Protein AF-A0A3D2SN99-F1 (afdb_monomer)

Radius of gyration: 16.61 Å; Cα contacts (8 Å, |Δi|>4): 149; chains: 1; bounding box: 40×40×45 Å

Foldseek 3Di:
DLQDPVPQAQQDLLSLLCVVQEFEDEDPDPPPDPVVVVVVCVRNDPHQKYRYRPPGIAGHDPDPLRRVVNRVSVVVSVVVVVVVVVVVDDGDHDDPVVSVVSNVVCVDPVVVVVSVVVSVVVCVVCVVCCVVVVD

Sequence (135 aa):
VSAQKQGLLPISQHALKFYNKISYHDYEGVALLTEERERLVQDFGQNRVMILRNHGLLAAGDSVQRAFHEIYFLERACQAQIKALAGGCELNIPSQQVREHTSAQFESKGIERIIANAWHAALSLIEQQKEEYCS

Organism: NCBI:txid108980

pLDDT: mean 95.28, std 5.94, range [66.31, 98.81]

Secondary structure (DSSP, 8-state):
-TTSTT-S-S-SHHHHTTTT-EEEE---SSS--TTHHHHHHHHHTT-SEEEETTTEEEE--SSHHHHHHHHHHHHHHHHHHHHHHHT-SPP-PPPHHHHHHHHHHTTSTHHHHHHHHHHHHHHHHTGGGHHHH--

Structure (mmCIF, N/CA/C/O backbone):
data_AF-A0A3D2SN99-F1
#
_entry.id   AF-A0A3D2SN99-F1
#
loop_
_atom_site.group_PDB
_atom_site.id
_atom_site.type_symbol
_atom_site.label_atom_id
_atom_site.label_alt_id
_atom_site.label_comp_id
_atom_site.label_asym_id
_atom_site.label_entity_id
_atom_site.label_seq_id
_atom_site.pdbx_PDB_ins_code
_atom_site.Cartn_x
_atom_site.Cartn_y
_atom_site.Cartn_z
_atom_site.occupancy
_atom_site.B_iso_or_equiv
_atom_site.auth_seq_id
_atom_site.auth_comp_id
_atom_site.auth_asym_id
_atom_site.auth_atom_id
_atom_site.pdbx_PDB_model_num
ATOM 1 N N . VAL A 1 1 ? 3.924 -5.411 8.785 1.00 97.81 1 VAL A N 1
ATOM 2 C CA . VAL A 1 1 ? 2.474 -5.233 8.520 1.00 97.81 1 VAL A CA 1
ATOM 3 C C . VAL A 1 1 ? 1.826 -6.510 8.000 1.00 97.81 1 VAL A C 1
ATOM 5 O O . VAL A 1 1 ? 0.870 -6.950 8.617 1.00 97.81 1 VAL A O 1
ATOM 8 N N . SER A 1 2 ? 2.354 -7.166 6.958 1.00 98.44 2 SER A N 1
ATOM 9 C CA . SER A 1 2 ? 1.824 -8.452 6.450 1.00 98.44 2 SER A CA 1
ATOM 10 C C . SER A 1 2 ? 1.682 -9.554 7.511 1.00 98.44 2 SER A C 1
ATOM 12 O O . SER A 1 2 ? 0.738 -10.334 7.464 1.00 98.44 2 SER A O 1
ATOM 14 N N . ALA A 1 3 ? 2.580 -9.589 8.499 1.00 98.44 3 ALA A N 1
ATOM 15 C CA . ALA A 1 3 ? 2.538 -10.521 9.630 1.00 98.44 3 ALA A CA 1
ATOM 16 C C . ALA A 1 3 ? 1.679 -10.049 10.830 1.00 98.44 3 ALA A C 1
ATOM 18 O O . ALA A 1 3 ? 1.632 -10.718 11.858 1.00 98.44 3 ALA A O 1
ATOM 19 N N . GLN A 1 4 ? 1.021 -8.885 10.756 1.00 98.31 4 GLN A N 1
ATOM 20 C CA . GLN A 1 4 ? 0.156 -8.373 11.828 1.00 98.31 4 GLN A CA 1
ATOM 21 C C . GLN A 1 4 ? -1.299 -8.738 11.530 1.00 98.31 4 GLN A C 1
ATOM 23 O O . GLN A 1 4 ? -1.782 -8.453 10.438 1.00 98.31 4 GLN A O 1
ATOM 28 N N . LYS A 1 5 ? -2.031 -9.303 12.503 1.00 97.56 5 LYS A N 1
ATOM 29 C CA . LYS A 1 5 ? -3.437 -9.737 12.324 1.00 97.56 5 LYS A CA 1
ATOM 30 C C . LYS A 1 5 ? -4.325 -8.645 11.712 1.00 97.56 5 LYS A C 1
ATOM 32 O O . LYS A 1 5 ? -5.032 -8.892 10.742 1.00 97.56 5 LYS A O 1
ATOM 37 N N . GLN A 1 6 ? -4.194 -7.421 12.218 1.00 97.12 6 GLN A N 1
ATOM 38 C CA . GLN A 1 6 ? -4.967 -6.247 11.793 1.00 97.12 6 GLN A CA 1
ATOM 39 C C . GLN A 1 6 ? -4.653 -5.778 10.356 1.00 97.12 6 GLN A C 1
ATOM 41 O O . GLN A 1 6 ? -5.387 -4.962 9.811 1.00 97.12 6 GLN A O 1
ATOM 46 N N . GLY A 1 7 ? -3.568 -6.260 9.734 1.00 98.31 7 GLY A N 1
ATOM 47 C CA . GLY A 1 7 ? -3.126 -5.765 8.431 1.00 98.31 7 GLY A CA 1
ATOM 48 C C . GLY A 1 7 ? -2.703 -4.294 8.494 1.00 98.31 7 GLY A C 1
ATOM 49 O O . GLY A 1 7 ? -2.078 -3.869 9.471 1.00 98.31 7 GLY A O 1
ATOM 50 N N . LEU A 1 8 ? -3.013 -3.524 7.447 1.00 98.75 8 LEU A N 1
ATOM 51 C CA . LEU A 1 8 ? -2.754 -2.084 7.402 1.00 98.75 8 LEU A CA 1
ATOM 52 C C . LEU A 1 8 ? -3.873 -1.296 8.105 1.00 98.75 8 LEU A C 1
ATOM 54 O O . LEU A 1 8 ? -5.041 -1.364 7.728 1.00 98.75 8 LEU A O 1
ATOM 58 N N . LEU A 1 9 ? -3.491 -0.503 9.100 1.00 98.56 9 LEU A N 1
ATOM 59 C CA . LEU A 1 9 ? -4.345 0.379 9.880 1.00 98.56 9 LEU A CA 1
ATOM 60 C C . LEU A 1 9 ? -4.513 1.741 9.182 1.00 98.56 9 LEU A C 1
ATOM 62 O O . LEU A 1 9 ? -3.549 2.287 8.637 1.00 98.56 9 LEU A O 1
ATOM 66 N N . PRO A 1 10 ? -5.702 2.364 9.254 1.00 98.38 10 PRO A N 1
ATOM 67 C CA . PRO A 1 10 ? -5.984 3.648 8.613 1.00 98.38 10 PRO A CA 1
ATOM 68 C C . PRO A 1 10 ? -5.486 4.842 9.452 1.00 98.38 10 PRO A C 1
ATOM 70 O O . PRO A 1 10 ? -6.275 5.673 9.889 1.00 98.38 10 PRO A O 1
ATOM 73 N N . ILE A 1 11 ? -4.174 4.916 9.700 1.00 98.06 11 ILE A N 1
ATOM 74 C CA . ILE A 1 11 ? -3.552 5.856 10.664 1.00 98.06 11 ILE A CA 1
ATOM 75 C C . ILE A 1 11 ? -2.687 6.951 10.039 1.00 98.06 11 ILE A C 1
ATOM 77 O O . ILE A 1 11 ? -2.092 7.764 10.738 1.00 98.06 11 ILE A O 1
ATOM 81 N N . SER A 1 12 ? -2.582 6.982 8.715 1.00 98.44 12 SER A N 1
ATOM 82 C CA . SER A 1 12 ? -1.836 8.012 7.992 1.00 98.44 12 SER A CA 1
ATOM 83 C C . SER A 1 12 ? -2.487 8.272 6.643 1.00 98.44 12 SER A C 1
ATOM 85 O O . SER A 1 12 ? -3.142 7.385 6.105 1.00 98.44 12 SER A O 1
ATOM 87 N N . GLN A 1 13 ? -2.262 9.445 6.049 1.00 98.06 13 GLN A N 1
ATOM 88 C CA . GLN A 1 13 ? -2.754 9.745 4.698 1.00 98.06 13 GLN A CA 1
ATOM 89 C C . GLN A 1 13 ? -2.330 8.677 3.672 1.00 98.06 13 GLN A C 1
ATOM 91 O O . GLN A 1 13 ? -3.138 8.272 2.839 1.00 98.06 13 GLN A O 1
ATOM 96 N N . HIS A 1 14 ? -1.097 8.164 3.785 1.00 98.25 14 HIS A N 1
ATOM 97 C CA . HIS A 1 14 ? -0.591 7.075 2.945 1.00 98.25 14 HIS A CA 1
ATOM 98 C C . HIS A 1 14 ? -1.429 5.798 3.087 1.00 98.25 14 HIS A C 1
ATOM 100 O O . HIS A 1 14 ? -1.741 5.169 2.084 1.00 98.25 14 HIS A O 1
ATOM 106 N N . ALA A 1 15 ? -1.828 5.429 4.309 1.00 98.56 15 ALA A N 1
ATOM 107 C CA . ALA A 1 15 ? -2.701 4.278 4.539 1.00 98.56 15 ALA A CA 1
ATOM 108 C C . ALA A 1 15 ? -4.144 4.544 4.084 1.00 98.56 15 ALA A C 1
ATOM 110 O O . ALA A 1 15 ? -4.789 3.670 3.510 1.00 98.56 15 ALA A O 1
ATOM 111 N N . 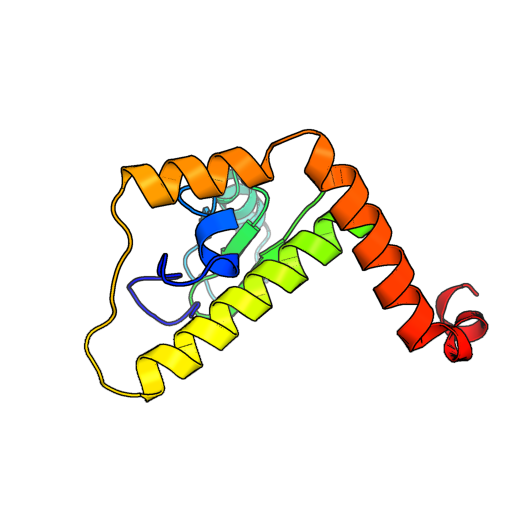LEU A 1 16 ? -4.643 5.763 4.306 1.00 98.50 16 LEU A N 1
ATOM 112 C CA . LEU A 1 16 ? -6.011 6.167 3.973 1.00 98.50 16 LEU A CA 1
ATOM 113 C C . LEU A 1 16 ? -6.290 6.169 2.471 1.00 98.50 16 LEU A C 1
ATOM 115 O O . LEU A 1 16 ? -7.423 5.901 2.075 1.00 98.50 16 LEU A O 1
ATOM 119 N N . LYS A 1 17 ? -5.265 6.380 1.638 1.00 97.94 17 LYS A N 1
ATOM 120 C CA . LYS A 1 17 ? -5.339 6.145 0.189 1.00 97.94 17 LYS A CA 1
ATOM 121 C C . LYS A 1 17 ? -5.963 4.784 -0.139 1.00 97.94 17 LYS A C 1
ATOM 123 O O . LYS A 1 17 ? -6.802 4.685 -1.029 1.00 97.94 17 LYS A O 1
ATOM 128 N N . PHE A 1 18 ? -5.604 3.759 0.627 1.00 98.19 18 PHE A N 1
ATOM 129 C CA . PHE A 1 18 ? -6.010 2.376 0.399 1.00 98.19 18 PHE A CA 1
ATOM 130 C C . PHE A 1 18 ? -7.165 1.913 1.298 1.00 98.19 18 PHE A C 1
ATOM 132 O O . PHE A 1 18 ? -7.435 0.716 1.390 1.00 98.19 18 PHE A O 1
ATOM 139 N N . TYR A 1 19 ? -7.848 2.827 1.992 1.00 98.31 19 TYR A N 1
ATOM 140 C CA . TYR A 1 19 ? -8.963 2.456 2.860 1.00 98.31 19 TYR A CA 1
ATOM 141 C C . TYR A 1 19 ? -10.050 1.714 2.063 1.00 98.31 19 TYR A C 1
ATOM 143 O O . TYR A 1 19 ? -10.539 2.229 1.061 1.00 98.31 19 TYR A O 1
ATOM 151 N N . ASN A 1 20 ? -10.386 0.491 2.495 1.00 96.81 20 ASN A N 1
ATOM 152 C CA . ASN A 1 20 ? -11.273 -0.463 1.806 1.00 96.81 20 ASN A CA 1
ATOM 153 C C . ASN A 1 20 ? -10.844 -0.852 0.373 1.00 96.81 20 ASN A C 1
ATOM 155 O O . ASN A 1 20 ? -11.677 -1.294 -0.412 1.00 96.81 20 ASN A O 1
ATOM 159 N N . LYS A 1 21 ? -9.557 -0.699 0.029 1.00 97.50 21 LYS A N 1
ATOM 160 C CA . LYS A 1 21 ? -9.001 -0.964 -1.313 1.00 97.50 21 LYS A CA 1
ATOM 161 C C . LYS A 1 21 ? -7.721 -1.813 -1.281 1.00 97.50 21 LYS A C 1
ATOM 163 O O . LYS A 1 21 ? -6.840 -1.657 -2.126 1.00 97.50 21 LYS A O 1
ATOM 168 N N . ILE A 1 22 ? -7.594 -2.673 -0.269 1.00 98.25 22 ILE A N 1
ATOM 169 C CA . ILE A 1 22 ? -6.482 -3.621 -0.115 1.00 98.25 22 ILE A CA 1
ATOM 170 C C . ILE A 1 22 ? -7.049 -5.028 -0.091 1.00 98.25 22 ILE A C 1
ATOM 172 O O . ILE A 1 22 ? -7.891 -5.340 0.752 1.00 98.25 22 ILE A O 1
ATOM 176 N N . SER A 1 23 ? -6.531 -5.877 -0.967 1.00 98.50 23 SER A N 1
ATOM 177 C CA . SER A 1 23 ? -6.752 -7.316 -0.888 1.00 98.50 23 SER A CA 1
ATOM 178 C C . SER A 1 23 ? -5.777 -7.975 0.082 1.00 98.50 23 SER A C 1
ATOM 180 O O . SER A 1 23 ? -4.660 -7.500 0.288 1.00 98.50 23 SER A O 1
ATOM 182 N N . TYR A 1 24 ? -6.175 -9.099 0.662 1.00 98.38 24 TYR A N 1
ATOM 183 C CA . TYR A 1 24 ? -5.300 -9.931 1.480 1.00 98.38 24 TYR A CA 1
ATOM 184 C C . TYR A 1 24 ? -5.330 -11.349 0.933 1.00 98.38 24 TYR A C 1
ATOM 186 O O . TYR A 1 24 ? -6.405 -1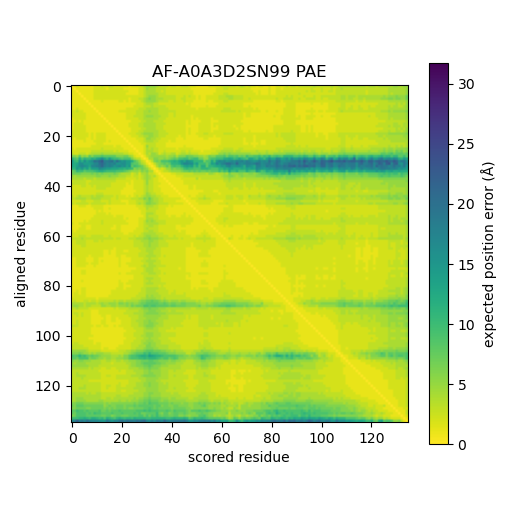1.838 0.608 1.00 98.38 24 TYR A O 1
ATOM 194 N N . HIS A 1 25 ? -4.163 -11.976 0.859 1.00 97.25 25 HIS A N 1
ATOM 195 C CA . HIS A 1 25 ? -4.017 -13.383 0.499 1.00 97.25 25 HIS A CA 1
ATOM 196 C C . HIS A 1 25 ? -3.232 -14.077 1.609 1.00 97.25 25 HIS A C 1
ATOM 198 O O . HIS A 1 25 ? -2.214 -13.542 2.070 1.00 97.25 25 HIS A O 1
ATOM 204 N N . ASP A 1 26 ? -3.744 -15.209 2.085 1.00 95.88 26 ASP A N 1
ATOM 205 C CA . ASP A 1 26 ? -3.120 -15.975 3.159 1.00 95.88 26 ASP A CA 1
ATOM 206 C C . ASP A 1 26 ? -1.883 -16.727 2.655 1.00 95.88 26 ASP A C 1
ATOM 208 O O . ASP A 1 26 ? -1.732 -17.008 1.473 1.00 95.88 26 ASP A O 1
ATOM 212 N N . TYR A 1 27 ? -0.943 -17.005 3.555 1.00 93.06 27 TYR A N 1
ATOM 213 C CA . TYR A 1 27 ? 0.314 -17.642 3.178 1.00 93.06 27 TYR A CA 1
ATOM 214 C C . TYR A 1 27 ? 0.131 -19.144 2.932 1.00 93.06 27 TYR A C 1
ATOM 216 O O . TYR A 1 27 ? -0.261 -19.866 3.848 1.00 93.06 27 TYR A O 1
ATOM 224 N N . GLU A 1 28 ? 0.496 -19.620 1.740 1.00 88.75 28 GLU A N 1
ATOM 225 C CA . GLU A 1 28 ? 0.383 -21.037 1.355 1.00 88.75 28 GLU A CA 1
ATOM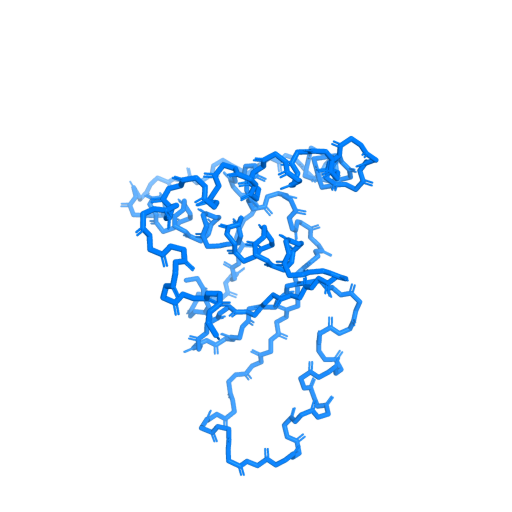 226 C C . GLU A 1 28 ? 1.740 -21.775 1.279 1.00 88.75 28 GLU A C 1
ATOM 228 O O . GLU A 1 28 ? 1.787 -22.973 1.003 1.00 88.75 28 GLU A O 1
ATOM 233 N N . GLY A 1 29 ? 2.856 -21.094 1.574 1.00 85.25 29 GLY A N 1
ATOM 234 C CA . GLY A 1 29 ? 4.211 -21.653 1.491 1.00 85.25 29 GLY A CA 1
ATOM 235 C C . GLY A 1 29 ? 5.047 -21.029 0.370 1.00 85.25 29 GLY A C 1
ATOM 236 O O . GLY A 1 29 ? 4.847 -19.877 -0.007 1.00 85.25 29 GLY A O 1
ATOM 237 N N . VAL A 1 30 ? 6.047 -21.758 -0.132 1.00 78.94 30 VAL A N 1
ATOM 238 C CA . VAL A 1 30 ? 6.832 -21.315 -1.298 1.00 78.94 30 VAL A CA 1
ATOM 239 C C . VAL A 1 30 ? 6.006 -21.587 -2.555 1.00 78.94 30 VAL A C 1
ATOM 241 O O . VAL A 1 30 ? 5.597 -22.728 -2.764 1.00 78.94 30 VAL A O 1
ATOM 244 N N . ALA A 1 31 ? 5.796 -20.560 -3.382 1.00 66.31 31 ALA A N 1
ATOM 245 C CA . ALA A 1 31 ? 4.983 -20.595 -4.601 1.00 66.31 31 ALA A CA 1
ATOM 246 C C . ALA A 1 31 ? 5.579 -21.513 -5.692 1.00 66.31 31 ALA A C 1
ATOM 248 O O . ALA A 1 31 ? 6.173 -21.061 -6.670 1.00 66.31 31 ALA A O 1
ATOM 249 N N . LEU A 1 32 ? 5.473 -22.827 -5.492 1.00 66.81 32 LEU A N 1
ATOM 250 C CA . LEU A 1 32 ? 5.927 -23.875 -6.416 1.00 66.81 32 LEU A CA 1
ATOM 251 C C . LEU A 1 32 ? 4.772 -24.469 -7.233 1.00 66.81 32 LEU A C 1
ATOM 253 O O . LEU A 1 32 ? 5.008 -25.170 -8.215 1.00 66.81 32 LEU A O 1
ATOM 257 N N . LEU A 1 33 ? 3.536 -24.199 -6.814 1.00 70.62 33 LEU A N 1
ATOM 258 C CA . LEU A 1 33 ? 2.314 -24.763 -7.367 1.00 70.62 33 LEU A CA 1
ATOM 259 C C . LEU A 1 33 ? 1.579 -23.724 -8.216 1.00 70.62 33 LEU A C 1
ATOM 261 O O . LEU A 1 33 ? 1.545 -22.533 -7.912 1.00 70.62 33 LEU A O 1
ATOM 265 N N . THR A 1 34 ? 1.001 -24.175 -9.322 1.00 77.31 34 THR A N 1
ATOM 266 C CA . THR A 1 34 ? 0.357 -23.292 -10.309 1.00 77.31 34 THR A CA 1
ATOM 267 C C . THR A 1 34 ? -1.055 -22.910 -9.872 1.00 77.31 34 THR A C 1
ATOM 269 O O . THR A 1 34 ? -1.575 -21.871 -10.271 1.00 77.31 34 THR A O 1
ATOM 272 N N . GLU A 1 35 ? -1.644 -23.740 -9.017 1.00 81.06 35 GLU A N 1
ATOM 273 C CA . GLU A 1 35 ? -2.985 -23.647 -8.455 1.00 81.06 35 GLU A CA 1
ATOM 274 C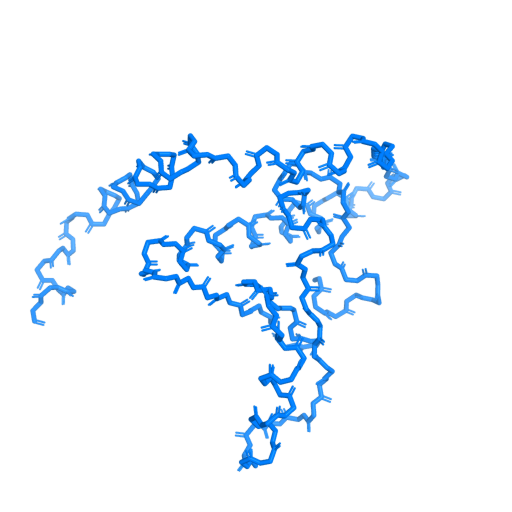 C . GLU A 1 35 ? -3.165 -22.407 -7.567 1.00 81.06 35 GLU A C 1
ATOM 276 O O . GLU A 1 35 ? -4.280 -21.913 -7.424 1.00 81.06 35 GLU A O 1
ATOM 281 N N . GLU A 1 36 ? -2.083 -21.881 -6.981 1.00 84.06 36 GLU A N 1
ATOM 282 C CA . GLU A 1 36 ? -2.103 -20.642 -6.184 1.00 84.06 36 GLU A CA 1
ATOM 283 C C . GLU A 1 36 ? -2.472 -19.423 -7.046 1.00 84.06 36 GLU A C 1
ATOM 285 O O . GLU A 1 36 ? -3.115 -18.490 -6.571 1.00 84.06 36 GLU A O 1
ATOM 290 N N . ARG A 1 37 ? -2.141 -19.437 -8.346 1.00 87.62 37 ARG A N 1
ATOM 291 C CA . ARG A 1 37 ? -2.360 -18.289 -9.245 1.00 87.62 37 ARG A CA 1
ATOM 292 C C . ARG A 1 37 ? -3.831 -17.909 -9.363 1.00 87.62 37 ARG A C 1
ATOM 294 O O . ARG A 1 37 ? -4.151 -16.724 -9.380 1.00 87.62 37 ARG A O 1
ATOM 301 N N . GLU A 1 38 ? -4.716 -18.898 -9.448 1.00 91.06 38 GLU A N 1
ATOM 302 C CA . GLU A 1 38 ? -6.158 -18.661 -9.568 1.00 91.06 38 GLU A CA 1
ATOM 303 C C . GLU A 1 38 ? -6.715 -18.011 -8.297 1.00 91.06 38 GLU A C 1
ATOM 305 O O . GLU A 1 38 ? -7.460 -17.034 -8.387 1.00 91.06 38 GLU A O 1
ATOM 310 N N . ARG A 1 39 ? -6.279 -18.480 -7.117 1.00 92.69 39 ARG A N 1
ATOM 311 C CA . ARG A 1 39 ? -6.645 -17.882 -5.823 1.00 92.69 39 ARG A CA 1
ATOM 312 C C . ARG A 1 39 ? -6.073 -16.480 -5.660 1.00 92.69 39 ARG A C 1
ATOM 314 O O . ARG A 1 39 ? -6.803 -15.584 -5.262 1.00 92.69 39 ARG A O 1
ATOM 321 N N . LEU A 1 40 ? -4.818 -16.255 -6.050 1.00 92.94 40 LEU A N 1
ATOM 322 C CA . LEU A 1 40 ? -4.204 -14.925 -6.041 1.00 92.94 40 LEU A CA 1
ATOM 323 C C . LEU A 1 40 ? -4.999 -13.927 -6.886 1.00 92.94 40 LEU A C 1
ATOM 325 O O . LEU A 1 40 ? -5.282 -12.825 -6.425 1.00 92.94 40 LEU A O 1
ATOM 329 N N . VAL A 1 41 ? -5.387 -14.301 -8.109 1.00 94.06 41 VAL A N 1
ATOM 330 C CA . VAL A 1 41 ? -6.212 -13.441 -8.973 1.00 94.06 41 VAL A CA 1
ATOM 331 C C . VAL A 1 41 ? -7.586 -13.195 -8.345 1.00 94.06 41 VAL A C 1
ATOM 333 O O . VAL A 1 41 ? -8.052 -12.054 -8.331 1.00 94.06 41 VAL A O 1
ATOM 336 N N . GLN A 1 42 ? -8.215 -14.238 -7.796 1.00 95.94 42 GLN A N 1
ATOM 337 C CA . GLN A 1 42 ? -9.507 -14.128 -7.121 1.00 95.94 42 GLN A CA 1
ATOM 338 C C . GLN A 1 42 ? -9.445 -13.177 -5.918 1.00 95.94 42 GLN A C 1
ATOM 340 O O . GLN A 1 42 ? -10.278 -12.275 -5.812 1.00 95.94 42 GLN A O 1
ATOM 345 N N . ASP A 1 43 ? -8.446 -13.334 -5.053 1.00 97.19 43 ASP A N 1
ATOM 346 C CA . ASP A 1 43 ? -8.258 -12.503 -3.866 1.00 97.19 43 ASP A CA 1
ATOM 347 C C . ASP A 1 43 ? -7.886 -11.065 -4.243 1.00 97.19 43 ASP A C 1
ATOM 349 O O . ASP A 1 43 ? -8.302 -10.114 -3.577 1.00 97.19 43 ASP A O 1
ATOM 353 N N . PHE A 1 44 ? -7.130 -10.865 -5.330 1.00 97.12 44 PHE A N 1
ATOM 354 C CA . PHE A 1 44 ? -6.762 -9.532 -5.818 1.00 97.12 44 PHE A CA 1
ATOM 355 C C . PHE A 1 44 ? -7.984 -8.750 -6.297 1.00 97.12 44 PHE A C 1
ATOM 357 O O . PHE A 1 44 ? -8.125 -7.560 -5.997 1.00 97.12 44 PHE A O 1
ATOM 364 N N . GLY A 1 45 ? -8.911 -9.432 -6.971 1.00 96.31 45 GLY A N 1
ATOM 365 C CA . GLY A 1 45 ? -10.190 -8.865 -7.371 1.00 96.31 45 GLY A CA 1
ATOM 366 C C . GLY A 1 45 ? -10.022 -7.589 -8.200 1.00 96.31 45 GLY A C 1
ATOM 367 O O . GLY A 1 45 ? -9.403 -7.603 -9.259 1.00 96.31 45 GLY A O 1
ATOM 368 N N . GLN A 1 46 ? -10.611 -6.486 -7.729 1.00 95.19 46 GLN A N 1
ATOM 369 C CA . GLN A 1 46 ? -10.589 -5.176 -8.405 1.00 95.19 46 GLN A CA 1
ATOM 370 C C . GLN A 1 46 ? -9.657 -4.157 -7.733 1.00 95.19 46 GLN A C 1
ATOM 372 O O . GLN A 1 46 ? -9.618 -2.988 -8.125 1.00 95.19 46 GLN A O 1
ATOM 377 N N . ASN A 1 47 ? -8.931 -4.573 -6.694 1.00 97.00 47 ASN A N 1
ATOM 378 C CA . ASN A 1 47 ? -7.995 -3.694 -6.011 1.00 97.00 47 ASN A CA 1
ATOM 379 C C . ASN A 1 47 ? -6.721 -3.522 -6.840 1.00 97.00 47 ASN A C 1
ATOM 381 O O . ASN A 1 47 ? -6.479 -4.217 -7.821 1.00 97.00 47 ASN A O 1
ATOM 385 N N . ARG A 1 48 ? -5.893 -2.556 -6.445 1.00 96.38 48 ARG A N 1
ATOM 386 C CA . ARG A 1 48 ? -4.582 -2.316 -7.073 1.00 96.38 48 ARG A CA 1
ATOM 387 C C . ARG A 1 48 ? -3.421 -2.720 -6.184 1.00 96.38 48 ARG A C 1
ATOM 389 O O . ARG A 1 48 ? -2.276 -2.680 -6.619 1.00 96.38 48 ARG A O 1
ATOM 396 N N . VAL A 1 49 ? -3.711 -3.098 -4.945 1.00 98.56 49 VAL A N 1
ATOM 397 C CA . VAL A 1 49 ? -2.716 -3.539 -3.980 1.00 98.56 49 VAL A CA 1
ATOM 398 C C . VAL A 1 49 ? -3.226 -4.726 -3.184 1.00 98.56 49 VAL A C 1
ATOM 400 O O . VAL A 1 49 ? -4.414 -4.832 -2.870 1.00 98.56 49 VAL A O 1
ATOM 403 N N . MET A 1 50 ? -2.293 -5.591 -2.818 1.00 98.69 50 MET A N 1
ATOM 404 C CA . MET A 1 50 ? -2.535 -6.741 -1.971 1.00 98.69 50 MET A CA 1
ATOM 405 C C . MET A 1 50 ? -1.426 -6.870 -0.933 1.00 98.69 50 MET A C 1
ATOM 407 O O . MET A 1 50 ? -0.244 -6.677 -1.222 1.00 98.69 50 MET A O 1
ATOM 411 N N . ILE A 1 51 ? -1.818 -7.218 0.287 1.00 98.69 51 ILE A N 1
ATOM 412 C CA . ILE A 1 51 ? -0.897 -7.658 1.327 1.00 98.69 51 ILE A CA 1
ATOM 413 C C . ILE A 1 51 ? -0.909 -9.184 1.330 1.00 98.69 51 ILE A C 1
ATOM 415 O O . ILE A 1 51 ? -1.894 -9.810 1.724 1.00 98.69 51 ILE A O 1
ATOM 419 N N . LEU A 1 52 ? 0.212 -9.768 0.917 1.00 97.88 52 LEU A N 1
ATOM 420 C CA . LEU A 1 52 ? 0.463 -11.200 1.019 1.00 97.88 52 LEU A CA 1
ATOM 421 C C . LEU A 1 52 ? 0.844 -11.483 2.473 1.00 97.88 52 LEU A C 1
ATOM 423 O O . LEU A 1 52 ? 1.918 -11.062 2.929 1.00 97.88 52 LEU A O 1
ATOM 427 N N . ARG A 1 53 ? -0.052 -12.118 3.234 1.00 98.12 53 ARG A N 1
ATOM 428 C CA . ARG A 1 53 ? 0.157 -12.394 4.661 1.00 98.12 53 ARG A CA 1
ATOM 429 C C . ARG A 1 53 ? 1.476 -13.130 4.847 1.00 98.12 53 ARG A C 1
ATOM 431 O O . ARG A 1 53 ? 1.841 -13.982 4.049 1.00 98.12 53 ARG A O 1
ATOM 438 N N . ASN A 1 54 ? 2.234 -12.721 5.863 1.00 97.56 54 ASN A N 1
ATOM 439 C CA . ASN A 1 54 ? 3.553 -13.280 6.191 1.00 97.56 54 ASN A CA 1
ATOM 440 C C . ASN A 1 54 ? 4.627 -13.215 5.082 1.00 97.56 54 ASN A C 1
ATOM 442 O O . ASN A 1 54 ? 5.744 -13.655 5.331 1.00 97.56 54 ASN A O 1
ATOM 446 N N . HIS A 1 55 ? 4.342 -12.620 3.921 1.00 96.19 55 HIS A N 1
ATOM 447 C CA . HIS A 1 55 ? 5.249 -12.600 2.776 1.00 96.19 55 HIS A CA 1
ATOM 448 C C . HIS A 1 55 ? 5.655 -11.172 2.401 1.00 96.19 55 HIS A C 1
ATOM 450 O O . HIS A 1 55 ? 6.820 -10.808 2.535 1.00 96.19 55 HIS A O 1
ATOM 456 N N . GLY A 1 56 ? 4.711 -10.319 2.002 1.00 96.44 56 GLY A N 1
ATOM 457 C CA . GLY A 1 56 ? 5.076 -9.007 1.479 1.00 96.44 56 GLY A CA 1
ATOM 458 C C . GLY A 1 56 ? 3.919 -8.206 0.903 1.00 96.44 56 GLY A C 1
ATOM 459 O O . GLY A 1 56 ? 2.768 -8.343 1.321 1.00 96.44 56 GLY A O 1
ATOM 460 N N . LEU A 1 57 ? 4.264 -7.327 -0.032 1.00 98.38 57 LEU A N 1
ATOM 461 C CA . LEU A 1 57 ? 3.360 -6.392 -0.687 1.00 98.38 57 LEU A CA 1
ATOM 462 C C . LEU A 1 57 ? 3.349 -6.670 -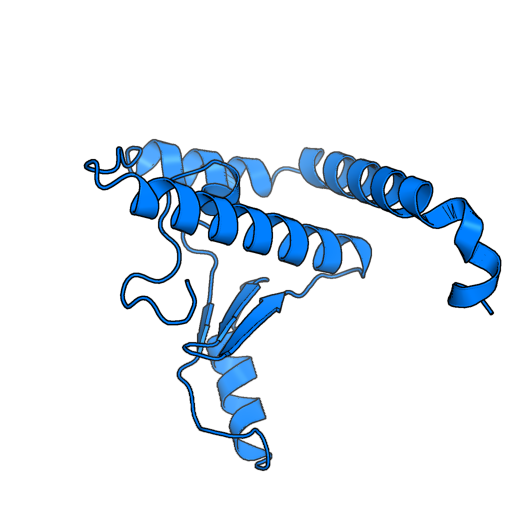2.190 1.00 98.38 57 LEU A C 1
ATOM 464 O O . LEU A 1 57 ? 4.400 -6.897 -2.784 1.00 98.38 57 LEU A O 1
ATOM 468 N N . LEU A 1 58 ? 2.171 -6.599 -2.797 1.00 98.19 58 LEU A N 1
ATOM 469 C CA . LEU A 1 58 ? 1.983 -6.659 -4.241 1.00 98.19 58 LEU A CA 1
ATOM 470 C C . LEU A 1 58 ? 1.199 -5.423 -4.675 1.00 98.19 58 LEU A C 1
ATOM 472 O O . LEU A 1 58 ? 0.223 -5.043 -4.027 1.00 98.19 58 LEU A O 1
ATOM 476 N N . ALA A 1 59 ? 1.623 -4.792 -5.766 1.00 98.31 59 ALA A N 1
ATOM 477 C CA . ALA A 1 59 ? 0.922 -3.663 -6.359 1.00 98.31 59 ALA A CA 1
ATOM 478 C C . ALA A 1 59 ? 0.863 -3.798 -7.880 1.00 98.31 59 ALA A C 1
ATOM 480 O O . ALA A 1 59 ? 1.785 -4.320 -8.504 1.00 98.31 59 ALA A O 1
ATOM 481 N N . ALA A 1 60 ? -0.212 -3.281 -8.459 1.00 97.81 60 ALA A N 1
ATOM 482 C CA . ALA A 1 60 ? -0.448 -3.239 -9.889 1.00 97.81 60 ALA A CA 1
ATOM 483 C C . ALA A 1 60 ? -0.877 -1.831 -10.322 1.00 97.81 60 ALA A C 1
ATOM 485 O O . ALA A 1 60 ? -1.268 -0.983 -9.517 1.00 97.81 60 ALA A O 1
ATOM 486 N N . GLY A 1 61 ? -0.812 -1.590 -11.624 1.00 95.50 61 GLY A N 1
ATOM 487 C CA . GLY A 1 61 ? -1.261 -0.362 -12.256 1.00 95.50 61 GLY A CA 1
ATOM 488 C C . GLY A 1 61 ? -1.511 -0.599 -13.738 1.00 95.50 61 GLY A C 1
ATOM 489 O O . GLY A 1 61 ? -1.016 -1.564 -14.312 1.00 95.50 61 GLY A O 1
ATOM 490 N N . ASP A 1 62 ? -2.259 0.307 -14.353 1.00 94.75 62 ASP A N 1
ATOM 491 C CA . ASP A 1 62 ? -2.430 0.398 -15.811 1.00 94.75 62 ASP A CA 1
ATOM 492 C C . ASP A 1 62 ? -1.154 0.867 -16.537 1.00 94.75 62 ASP A C 1
ATOM 494 O O . ASP A 1 62 ? -1.077 0.871 -17.763 1.00 94.75 62 ASP A O 1
ATOM 498 N N . SER A 1 63 ? -0.147 1.265 -15.765 1.00 96.38 63 SER A N 1
ATOM 499 C CA . SER A 1 63 ? 1.152 1.738 -16.208 1.00 96.38 63 SER A CA 1
ATOM 500 C C . SER A 1 63 ? 2.206 1.431 -15.140 1.00 96.38 63 SER A C 1
ATOM 502 O O . SER A 1 63 ? 1.889 1.295 -13.951 1.00 96.38 63 SER A O 1
ATOM 504 N N . VAL A 1 64 ? 3.478 1.355 -15.544 1.00 96.62 64 VAL A N 1
ATOM 505 C CA . VAL A 1 64 ? 4.604 1.145 -14.614 1.00 96.62 64 VAL A CA 1
ATOM 506 C C . VAL A 1 64 ? 4.671 2.277 -13.586 1.00 96.62 64 VAL A C 1
ATOM 508 O O . VAL A 1 64 ? 4.870 2.028 -12.400 1.00 96.62 64 VAL A O 1
ATOM 511 N N . GLN A 1 65 ? 4.411 3.511 -14.021 1.00 96.81 65 GLN A N 1
ATOM 512 C CA . GLN A 1 65 ? 4.350 4.700 -13.174 1.00 96.81 65 GLN A CA 1
ATOM 513 C C . GLN A 1 65 ? 3.286 4.554 -12.084 1.00 96.81 65 GLN A C 1
ATOM 515 O O . GLN A 1 65 ? 3.544 4.855 -10.915 1.00 96.81 65 GLN A O 1
ATOM 520 N N . ARG A 1 66 ? 2.093 4.063 -12.451 1.00 96.75 66 ARG A N 1
ATOM 521 C CA . ARG A 1 66 ? 1.013 3.827 -11.492 1.00 96.75 66 ARG A CA 1
ATOM 522 C C . ARG A 1 66 ? 1.388 2.728 -10.509 1.00 96.75 66 ARG A C 1
ATOM 524 O O . ARG A 1 66 ? 1.305 2.969 -9.310 1.00 96.75 66 ARG A O 1
ATOM 531 N N . ALA A 1 67 ? 1.849 1.574 -10.993 1.00 98.00 67 ALA A N 1
ATOM 532 C CA . ALA A 1 67 ? 2.258 0.459 -10.138 1.00 98.00 67 ALA A CA 1
ATOM 533 C C . ALA A 1 67 ? 3.363 0.874 -9.147 1.00 98.00 67 ALA A C 1
ATOM 535 O O . ALA A 1 67 ? 3.270 0.584 -7.953 1.00 98.00 67 ALA A O 1
ATOM 536 N N . PHE A 1 68 ? 4.354 1.639 -9.617 1.00 97.88 68 PHE A N 1
ATOM 537 C CA . PHE A 1 68 ? 5.412 2.208 -8.783 1.00 97.88 68 PHE A CA 1
ATOM 538 C C . PHE A 1 68 ? 4.858 3.151 -7.707 1.00 97.88 68 PHE A C 1
ATOM 540 O O . PHE A 1 68 ? 5.227 3.065 -6.536 1.00 97.88 68 PHE A O 1
ATOM 547 N N . HIS A 1 69 ? 3.935 4.040 -8.072 1.00 97.50 69 HIS A N 1
ATOM 548 C CA . HIS A 1 69 ? 3.298 4.931 -7.109 1.00 97.50 69 HIS A CA 1
ATOM 549 C C . HIS A 1 69 ? 2.455 4.172 -6.072 1.00 97.50 69 HIS A C 1
ATOM 551 O O . HIS A 1 69 ? 2.454 4.537 -4.893 1.00 97.50 69 HIS A O 1
ATOM 557 N N . GLU A 1 70 ? 1.737 3.121 -6.481 1.00 98.00 70 GLU A N 1
ATOM 558 C CA . GLU A 1 70 ? 0.979 2.274 -5.559 1.00 98.00 70 GLU A CA 1
ATOM 559 C C . GLU A 1 70 ? 1.900 1.566 -4.560 1.00 98.00 70 GLU A C 1
ATOM 561 O O . GLU A 1 70 ? 1.691 1.711 -3.351 1.00 98.00 70 GLU A O 1
ATOM 566 N N . ILE A 1 71 ? 2.961 0.892 -5.024 1.00 98.62 71 ILE A N 1
ATOM 567 C CA . ILE A 1 71 ? 3.886 0.192 -4.120 1.00 98.62 71 ILE A CA 1
ATOM 568 C C . ILE A 1 71 ? 4.642 1.165 -3.209 1.00 98.62 71 ILE A C 1
ATOM 570 O O . ILE A 1 71 ? 4.771 0.903 -2.014 1.00 98.62 71 ILE A O 1
ATOM 574 N N . TYR A 1 72 ? 5.060 2.329 -3.724 1.00 98.06 72 TYR A N 1
ATOM 575 C CA . TYR A 1 72 ? 5.730 3.357 -2.928 1.00 98.06 72 TYR A CA 1
ATOM 576 C C . TYR A 1 72 ? 4.837 3.854 -1.785 1.00 98.06 72 TYR A C 1
ATOM 578 O O . TYR A 1 72 ? 5.263 3.902 -0.630 1.00 98.06 72 TYR A O 1
ATOM 586 N N . PHE A 1 73 ? 3.578 4.196 -2.077 1.00 98.06 73 PHE A N 1
ATOM 587 C CA . PHE A 1 73 ? 2.643 4.658 -1.049 1.00 98.06 73 PHE A CA 1
ATOM 588 C C . PHE A 1 73 ? 2.324 3.569 -0.025 1.00 98.06 73 PHE A C 1
ATOM 590 O O . PHE A 1 73 ? 2.241 3.872 1.167 1.00 98.06 73 PHE A O 1
ATOM 597 N N . LEU A 1 74 ? 2.151 2.321 -0.466 1.00 98.75 74 LEU A N 1
ATOM 598 C CA . LEU A 1 74 ? 1.841 1.206 0.426 1.00 98.75 74 LEU A CA 1
ATOM 599 C C . LEU A 1 74 ? 3.006 0.900 1.373 1.00 98.75 74 LEU A C 1
ATOM 601 O O . LEU A 1 74 ? 2.792 0.713 2.572 1.00 98.75 74 LEU A O 1
ATOM 605 N N . GLU A 1 75 ? 4.238 0.931 0.866 1.00 98.75 75 GLU A N 1
ATOM 606 C CA . GLU A 1 75 ? 5.444 0.774 1.678 1.00 98.75 75 GLU A CA 1
ATOM 607 C C . GLU A 1 75 ? 5.571 1.912 2.701 1.00 98.75 75 GLU A C 1
ATOM 609 O O . GLU A 1 75 ? 5.760 1.666 3.894 1.00 98.75 75 GLU A O 1
ATOM 614 N N . ARG A 1 76 ? 5.361 3.171 2.288 1.00 98.62 76 ARG A N 1
ATOM 615 C CA . ARG A 1 76 ? 5.351 4.320 3.214 1.00 98.62 76 ARG A CA 1
ATOM 616 C C . ARG A 1 76 ? 4.275 4.195 4.290 1.00 98.62 76 ARG A C 1
ATOM 618 O O . ARG A 1 76 ? 4.545 4.509 5.451 1.00 98.62 76 ARG A O 1
ATOM 625 N N . ALA A 1 77 ? 3.087 3.713 3.932 1.00 98.81 77 ALA A N 1
ATOM 626 C CA . ALA A 1 77 ? 2.017 3.442 4.885 1.00 98.81 77 ALA A CA 1
ATOM 627 C C . ALA A 1 77 ? 2.436 2.374 5.908 1.00 98.81 77 ALA A C 1
ATOM 629 O O . ALA A 1 77 ? 2.251 2.567 7.112 1.00 98.81 77 ALA A O 1
ATOM 630 N N . CYS A 1 78 ? 3.070 1.290 5.449 1.00 98.81 78 CYS A N 1
ATOM 631 C CA . CYS A 1 78 ? 3.576 0.233 6.320 1.00 98.81 78 CYS A CA 1
ATOM 632 C C . CYS A 1 78 ? 4.671 0.739 7.268 1.00 98.81 78 CYS A C 1
ATOM 634 O O . CYS A 1 78 ? 4.611 0.480 8.471 1.00 98.81 78 CYS A O 1
ATOM 636 N N . GLN A 1 79 ? 5.639 1.503 6.756 1.00 98.75 79 GLN A N 1
ATOM 637 C CA . GLN A 1 79 ? 6.704 2.110 7.559 1.00 98.75 79 GLN A CA 1
ATOM 638 C C . GLN A 1 79 ? 6.143 3.050 8.630 1.00 98.75 79 GLN A C 1
ATOM 640 O O . GLN A 1 79 ? 6.571 2.993 9.785 1.00 98.75 79 GLN A O 1
ATOM 645 N N . ALA A 1 80 ? 5.176 3.899 8.266 1.00 98.50 80 ALA A N 1
ATOM 646 C CA . ALA A 1 80 ? 4.510 4.796 9.206 1.00 98.50 80 ALA A CA 1
ATOM 647 C C . ALA A 1 80 ? 3.799 4.012 10.317 1.00 98.50 80 ALA A C 1
ATOM 649 O O . ALA A 1 80 ? 3.934 4.361 11.487 1.00 98.50 80 ALA A O 1
ATOM 650 N N . GLN A 1 81 ? 3.115 2.918 9.972 1.00 98.62 81 GLN A N 1
ATOM 651 C CA . GLN A 1 81 ? 2.451 2.065 10.954 1.00 98.62 81 GLN A CA 1
ATOM 652 C C . GLN A 1 81 ? 3.420 1.406 11.931 1.00 98.62 81 GLN A C 1
ATOM 654 O O . GLN A 1 81 ? 3.165 1.425 13.132 1.00 98.62 81 GLN A O 1
ATOM 659 N N . ILE A 1 82 ? 4.531 0.844 11.448 1.00 98.50 82 ILE A N 1
ATOM 660 C CA . ILE A 1 82 ? 5.534 0.243 12.337 1.00 98.50 82 ILE A CA 1
ATOM 661 C C . ILE A 1 82 ? 6.101 1.293 13.296 1.00 98.50 82 ILE A C 1
ATOM 663 O O . ILE A 1 82 ? 6.175 1.037 14.495 1.00 98.50 82 ILE A O 1
ATOM 667 N N . LYS A 1 83 ? 6.429 2.490 12.796 1.00 98.12 83 LYS A N 1
ATOM 668 C CA . LYS A 1 83 ? 6.933 3.593 13.628 1.00 98.12 83 LYS A CA 1
ATOM 669 C C . LYS A 1 83 ? 5.906 4.065 14.660 1.00 98.12 83 LYS A C 1
ATOM 671 O O . LYS A 1 83 ? 6.273 4.280 15.808 1.00 98.12 83 LYS A O 1
ATOM 676 N N . ALA A 1 84 ? 4.637 4.198 14.274 1.00 98.00 84 ALA A N 1
ATOM 677 C CA . ALA A 1 84 ? 3.570 4.614 15.182 1.00 98.00 84 ALA A CA 1
ATOM 678 C C . ALA A 1 84 ? 3.336 3.5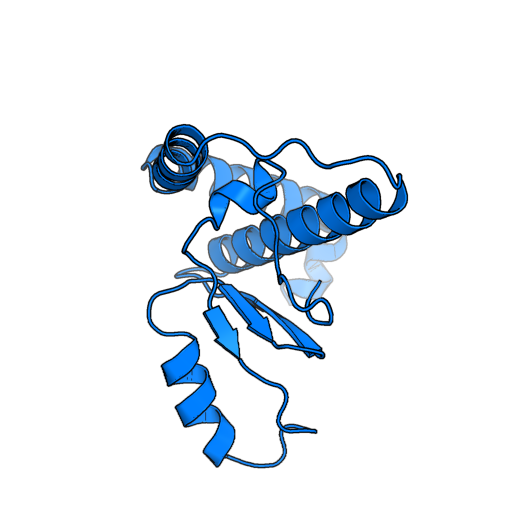81 16.296 1.00 98.00 84 ALA A C 1
ATOM 680 O O . ALA A 1 84 ? 3.299 3.942 17.469 1.00 98.00 84 ALA A O 1
ATOM 681 N N . LEU A 1 85 ? 3.254 2.293 15.943 1.00 97.50 85 LEU A N 1
ATOM 682 C CA . LEU A 1 85 ? 3.070 1.205 16.910 1.00 97.50 85 LEU A CA 1
ATOM 683 C C . LEU A 1 85 ? 4.273 1.038 17.846 1.00 97.50 85 LEU A C 1
ATOM 685 O O . LEU A 1 85 ? 4.090 0.719 19.017 1.00 97.50 85 LEU A O 1
ATOM 689 N N . ALA A 1 86 ? 5.493 1.287 17.360 1.00 97.81 86 ALA A N 1
ATOM 690 C CA . ALA A 1 86 ? 6.697 1.260 18.189 1.00 97.81 86 ALA A CA 1
ATOM 691 C C . ALA A 1 86 ? 6.695 2.336 19.290 1.00 97.81 86 ALA A C 1
ATOM 693 O O . ALA A 1 86 ? 7.373 2.167 20.299 1.00 97.81 86 ALA A O 1
ATOM 694 N N . GLY A 1 87 ? 5.921 3.415 19.126 1.00 95.69 87 GLY A N 1
ATOM 695 C CA . GLY A 1 87 ? 5.745 4.438 20.157 1.00 95.69 87 GLY A CA 1
ATOM 696 C C . GLY A 1 87 ? 4.949 3.966 21.380 1.00 95.69 87 GLY A C 1
ATOM 697 O O . GLY A 1 87 ? 4.994 4.629 22.410 1.00 95.69 87 GLY A O 1
ATOM 698 N N . GLY A 1 88 ? 4.218 2.847 21.289 1.00 94.81 88 GLY A N 1
ATOM 699 C CA . GLY A 1 88 ? 3.492 2.236 22.412 1.00 94.81 88 GLY A CA 1
ATOM 700 C C . GLY A 1 88 ? 2.249 2.992 22.903 1.00 94.81 88 GLY A C 1
ATOM 701 O O . GLY A 1 88 ? 1.519 2.468 23.741 1.00 94.81 88 GLY A O 1
ATOM 702 N N . CYS A 1 89 ? 1.982 4.193 22.387 1.00 95.88 89 CYS A N 1
ATOM 703 C CA . CYS A 1 89 ? 0.780 4.962 22.697 1.00 95.88 89 CYS A CA 1
ATOM 704 C C . CYS A 1 89 ? -0.450 4.434 21.947 1.00 95.88 89 CYS A C 1
ATOM 706 O O . CYS A 1 89 ? -0.346 3.840 20.871 1.00 95.88 89 CYS A O 1
ATOM 708 N N . GLU A 1 90 ? -1.632 4.725 22.491 1.00 97.50 90 GLU A N 1
ATOM 709 C CA . GLU A 1 90 ? -2.892 4.495 21.790 1.00 97.50 90 GLU A CA 1
ATOM 710 C C . GLU A 1 90 ? -2.945 5.304 20.483 1.00 97.50 90 GLU A C 1
ATOM 712 O O . GLU A 1 90 ? -2.565 6.477 20.428 1.00 97.50 90 GLU A O 1
ATOM 717 N N . LEU A 1 91 ? -3.396 4.656 19.408 1.00 97.75 91 LEU A N 1
ATOM 718 C CA . LEU A 1 91 ? -3.465 5.263 18.085 1.00 97.75 91 LEU A CA 1
ATOM 719 C C . LEU A 1 91 ? -4.761 6.057 17.922 1.00 97.75 91 LEU A C 1
ATOM 721 O O . LEU A 1 91 ? -5.852 5.527 18.112 1.00 97.75 91 LEU A O 1
ATOM 725 N N . ASN A 1 92 ? -4.646 7.298 17.455 1.00 97.56 92 ASN A N 1
ATOM 726 C CA . ASN A 1 92 ? -5.804 8.075 17.031 1.00 97.56 92 ASN A CA 1
ATOM 727 C C . ASN A 1 92 ? -6.272 7.617 15.640 1.00 97.56 92 ASN A C 1
ATOM 729 O O . ASN A 1 92 ? -5.560 7.800 14.649 1.00 97.56 92 ASN A O 1
ATOM 733 N N . ILE A 1 93 ? -7.471 7.038 15.560 1.00 98.06 93 ILE A N 1
ATOM 734 C CA . ILE A 1 93 ? -8.068 6.582 14.301 1.00 98.06 93 ILE A CA 1
ATOM 735 C C . ILE A 1 93 ? -9.071 7.633 13.800 1.00 98.06 93 ILE A C 1
ATOM 737 O O . ILE A 1 93 ? -10.040 7.917 14.506 1.00 98.06 93 ILE A O 1
ATOM 741 N N . PRO A 1 94 ? -8.908 8.190 12.583 1.00 98.25 94 PRO A N 1
ATOM 742 C CA . PRO A 1 94 ? -9.885 9.117 12.018 1.00 98.25 94 PRO A CA 1
ATOM 743 C C . PRO A 1 94 ? -11.279 8.489 11.893 1.00 98.25 94 PRO A C 1
ATOM 745 O O . PRO A 1 94 ? -11.418 7.281 11.672 1.00 98.25 94 PRO A O 1
ATOM 748 N N . SER A 1 95 ? -12.322 9.321 11.965 1.00 98.56 95 SER A N 1
ATOM 749 C CA . SER A 1 95 ? -13.705 8.865 11.788 1.00 98.56 95 SER A CA 1
ATOM 750 C C . SER A 1 95 ? -13.893 8.167 10.437 1.00 98.56 95 SER A C 1
ATOM 752 O O . SER A 1 95 ? -13.199 8.461 9.463 1.00 98.56 95 SER A O 1
ATOM 754 N N . GLN A 1 96 ? -14.849 7.239 10.347 1.00 98.38 96 GLN A N 1
ATOM 755 C CA . GLN A 1 96 ? -15.150 6.543 9.089 1.00 98.38 96 GLN A CA 1
ATOM 756 C C . GLN A 1 96 ? -15.385 7.510 7.920 1.00 98.38 96 GLN A C 1
ATOM 758 O O . GLN A 1 96 ? -14.775 7.335 6.870 1.00 98.38 96 GLN A O 1
ATOM 763 N N . GLN A 1 97 ? -16.149 8.581 8.145 1.00 98.50 97 GLN A N 1
ATOM 764 C CA . GLN A 1 97 ? -16.404 9.612 7.141 1.00 98.50 97 GLN A CA 1
ATOM 765 C C . GLN A 1 97 ? -15.111 10.245 6.603 1.00 98.50 97 GLN A C 1
ATOM 767 O O . GLN A 1 97 ? -14.964 10.414 5.395 1.00 98.50 97 GLN A O 1
ATOM 772 N N . VAL A 1 98 ? -14.148 10.570 7.476 1.00 98.56 98 VAL A N 1
ATOM 773 C CA . VAL A 1 98 ? -12.853 11.129 7.051 1.00 98.56 98 VAL A CA 1
ATOM 774 C C . VAL A 1 98 ? -12.046 10.099 6.261 1.00 98.56 98 VAL A C 1
ATOM 776 O O . VAL A 1 98 ? -11.403 10.455 5.271 1.00 98.56 98 VAL A O 1
ATOM 779 N N . ARG A 1 99 ? -12.094 8.822 6.658 1.00 98.69 99 ARG A N 1
ATOM 780 C CA . ARG A 1 99 ? -11.379 7.739 5.967 1.00 98.69 99 ARG A CA 1
ATOM 781 C C . ARG A 1 99 ? -11.909 7.516 4.549 1.00 98.69 99 ARG A C 1
ATOM 783 O O . ARG A 1 99 ? -11.122 7.471 3.606 1.00 98.69 99 ARG A O 1
ATOM 790 N N . GLU A 1 100 ? -13.228 7.454 4.396 1.00 98.25 100 GLU A N 1
ATOM 791 C CA . GLU A 1 100 ? -13.906 7.332 3.100 1.00 98.25 100 GLU A CA 1
ATOM 792 C C . GLU A 1 100 ? -13.652 8.557 2.219 1.00 98.25 100 GLU A C 1
ATOM 794 O O . GLU A 1 100 ? -13.249 8.414 1.064 1.00 98.25 100 GLU A O 1
ATOM 799 N N . HIS A 1 101 ? -13.799 9.763 2.780 1.00 97.94 101 HIS A N 1
ATOM 800 C CA . HIS A 1 101 ? -13.540 11.010 2.062 1.00 97.94 101 HIS A CA 1
ATOM 801 C C . HIS A 1 101 ? -12.103 11.076 1.533 1.00 97.94 101 HIS A C 1
ATOM 803 O O . HIS A 1 101 ? -11.888 11.361 0.356 1.00 97.94 101 HIS A O 1
ATOM 809 N N . THR A 1 102 ? -11.122 10.754 2.380 1.00 97.88 102 THR A N 1
ATOM 810 C CA . THR A 1 102 ? -9.705 10.768 1.996 1.00 97.88 102 THR A CA 1
ATOM 811 C C . THR A 1 102 ? -9.425 9.746 0.894 1.00 97.88 102 THR A C 1
ATOM 813 O O . THR A 1 102 ? -8.772 10.080 -0.090 1.00 97.88 102 THR A O 1
ATOM 816 N N . SER A 1 103 ? -9.955 8.520 0.999 1.00 97.62 103 SER A N 1
ATOM 817 C CA . SER A 1 103 ? -9.795 7.512 -0.059 1.00 97.62 103 SER A CA 1
ATOM 818 C C . SER A 1 103 ? -10.417 7.957 -1.387 1.00 97.62 103 SER A C 1
ATOM 820 O O . SER A 1 103 ? -9.835 7.727 -2.446 1.00 97.62 103 SER A O 1
ATOM 822 N N . ALA A 1 104 ? -11.569 8.635 -1.353 1.00 96.56 104 ALA A N 1
ATOM 823 C CA . ALA A 1 104 ? -12.224 9.154 -2.553 1.00 96.56 104 ALA A CA 1
ATOM 824 C C . ALA A 1 104 ? -11.421 10.281 -3.230 1.00 96.56 104 ALA A C 1
ATOM 826 O O . ALA A 1 104 ? -11.389 10.359 -4.457 1.00 96.56 104 ALA A O 1
ATOM 827 N N . GLN A 1 105 ? -10.716 11.124 -2.465 1.00 96.25 105 GLN A N 1
ATOM 828 C CA . GLN A 1 105 ? -9.843 12.164 -3.029 1.00 96.25 105 GLN A CA 1
ATOM 829 C C . GLN A 1 105 ? -8.721 11.575 -3.901 1.00 96.25 105 GLN A C 1
ATOM 831 O O . GLN A 1 105 ? -8.368 12.169 -4.926 1.00 96.25 105 GLN A O 1
ATOM 836 N N . PHE A 1 106 ? -8.209 10.392 -3.542 1.00 95.00 106 PHE A N 1
ATOM 837 C CA . PHE A 1 106 ? -7.188 9.671 -4.311 1.00 95.00 106 PHE A CA 1
ATOM 838 C C . PHE A 1 106 ? -7.696 9.057 -5.630 1.00 95.00 106 PHE A C 1
ATOM 840 O O . PHE A 1 106 ? -6.878 8.647 -6.450 1.00 95.00 106 PHE A O 1
ATOM 847 N N . GLU A 1 107 ? -9.009 9.062 -5.880 1.00 90.88 107 GLU A N 1
ATOM 848 C CA . GLU A 1 107 ? -9.613 8.655 -7.163 1.00 90.88 107 GLU A CA 1
ATOM 849 C C . GLU A 1 107 ? -9.909 9.844 -8.090 1.00 90.88 107 GLU A C 1
ATOM 851 O O . GLU A 1 107 ? -10.416 9.683 -9.200 1.00 90.88 107 GLU A O 1
ATOM 856 N N . SER A 1 108 ? -9.631 11.071 -7.645 1.00 92.00 108 SER A N 1
ATOM 857 C CA . SER A 1 108 ? -9.888 12.258 -8.456 1.00 92.00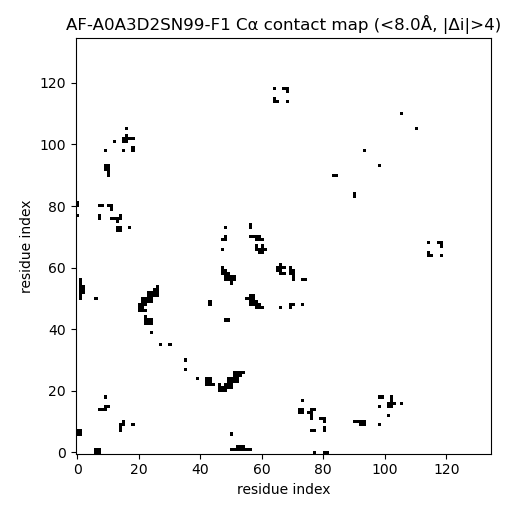 108 SER A CA 1
ATOM 858 C C . SER A 1 108 ? -8.913 12.368 -9.634 1.00 92.00 108 SER A C 1
ATOM 860 O O . SER A 1 108 ? -7.737 12.023 -9.531 1.00 92.00 108 SER A O 1
ATOM 862 N N . LYS A 1 109 ? -9.363 12.958 -10.752 1.00 86.31 109 LYS A N 1
ATOM 863 C CA . LYS A 1 109 ? -8.529 13.169 -11.957 1.00 86.31 109 LYS A CA 1
ATOM 864 C C . LYS A 1 109 ? -7.237 13.957 -11.691 1.00 86.31 109 LYS A C 1
ATOM 866 O O . LYS A 1 109 ? -6.283 13.846 -12.453 1.00 86.31 109 LYS A O 1
ATOM 871 N N . GLY A 1 110 ? -7.194 14.762 -10.625 1.00 90.69 110 GLY A N 1
ATOM 872 C CA . GLY A 1 110 ? -6.001 15.520 -10.238 1.00 90.69 110 GLY A CA 1
ATOM 873 C C . GLY A 1 110 ? -4.830 14.638 -9.795 1.00 90.69 110 GLY A C 1
ATOM 874 O O . GLY A 1 110 ? -3.678 15.064 -9.883 1.00 90.69 110 GLY A O 1
ATOM 875 N N . ILE A 1 111 ? -5.113 13.405 -9.370 1.00 93.25 111 ILE A N 1
ATOM 876 C CA . ILE A 1 111 ? -4.119 12.465 -8.851 1.00 93.25 111 ILE A CA 1
ATOM 877 C C . ILE A 1 111 ? -3.188 11.962 -9.951 1.00 93.25 111 ILE A C 1
ATOM 879 O O . ILE A 1 111 ? -1.996 11.821 -9.692 1.00 93.25 111 ILE A O 1
ATOM 883 N N . GLU A 1 112 ? -3.663 11.801 -11.190 1.00 92.69 112 GLU A N 1
ATOM 884 C CA . GLU A 1 112 ? -2.801 11.357 -12.299 1.00 92.69 112 GLU A CA 1
ATOM 885 C C . GLU A 1 112 ? -1.627 12.311 -12.536 1.00 92.69 112 GLU A C 1
ATOM 887 O O . GLU A 1 112 ? -0.495 11.883 -12.756 1.00 92.69 112 GLU A O 1
ATOM 892 N N . ARG A 1 113 ? -1.858 13.624 -12.403 1.00 94.94 113 ARG A N 1
ATOM 893 C CA . ARG A 1 113 ? -0.777 14.610 -12.515 1.00 94.94 113 ARG A CA 1
ATOM 894 C C . ARG A 1 113 ? 0.216 14.508 -11.358 1.00 94.94 113 ARG A C 1
ATOM 896 O O . ARG A 1 113 ? 1.412 14.688 -11.567 1.00 94.94 113 ARG A O 1
ATOM 903 N N . ILE A 1 114 ? -0.259 14.208 -10.151 1.00 94.56 114 ILE A N 1
ATOM 904 C CA . ILE A 1 114 ? 0.611 13.999 -8.986 1.00 94.56 114 ILE A CA 1
ATOM 905 C C . ILE A 1 114 ? 1.479 12.753 -9.192 1.00 94.56 114 ILE A C 1
ATOM 907 O O . ILE A 1 114 ? 2.680 12.807 -8.940 1.00 94.56 114 ILE A O 1
ATOM 911 N N . ILE A 1 115 ? 0.901 11.671 -9.716 1.00 96.06 115 ILE A N 1
ATOM 912 C CA . ILE A 1 115 ? 1.616 10.428 -10.029 1.00 96.06 115 ILE A CA 1
ATOM 913 C C . ILE A 1 115 ? 2.688 10.672 -11.086 1.00 96.06 115 ILE A C 1
ATOM 915 O O . ILE A 1 115 ? 3.838 10.291 -10.882 1.00 96.06 115 ILE A O 1
ATOM 919 N N . ALA A 1 116 ? 2.340 11.355 -12.179 1.00 96.38 116 ALA A N 1
ATOM 920 C CA . ALA A 1 116 ? 3.295 11.695 -13.228 1.00 96.38 116 ALA A CA 1
ATOM 921 C C . ALA A 1 116 ? 4.458 12.541 -12.684 1.00 96.38 116 ALA A C 1
ATOM 923 O O . ALA A 1 116 ? 5.620 12.254 -12.962 1.00 96.38 116 ALA A O 1
ATOM 924 N N . ASN A 1 117 ? 4.169 13.550 -11.857 1.00 96.88 117 ASN A N 1
ATOM 925 C CA . ASN A 1 117 ? 5.206 14.377 -11.240 1.00 96.88 117 ASN A CA 1
ATOM 926 C C . ASN A 1 117 ? 6.105 13.565 -10.297 1.00 96.88 117 ASN A C 1
ATOM 928 O O . ASN A 1 117 ? 7.324 13.715 -10.338 1.00 96.88 117 ASN A O 1
ATOM 932 N N . ALA A 1 118 ? 5.520 12.690 -9.475 1.00 96.56 118 ALA A N 1
ATOM 933 C CA . ALA A 1 118 ? 6.270 11.818 -8.576 1.00 96.56 118 ALA A CA 1
ATOM 934 C C . ALA A 1 118 ? 7.164 10.835 -9.345 1.00 96.56 118 ALA A C 1
ATOM 936 O O . ALA A 1 118 ? 8.302 10.608 -8.943 1.00 96.56 118 ALA A O 1
ATOM 937 N N . TRP A 1 119 ? 6.681 10.294 -10.465 1.00 97.56 119 TRP A N 1
ATOM 938 C CA . TRP A 1 119 ? 7.462 9.426 -11.342 1.00 97.56 119 TRP A CA 1
ATOM 939 C C . TRP A 1 119 ? 8.670 10.147 -11.947 1.00 97.56 119 TRP A C 1
ATOM 941 O O . TRP A 1 119 ? 9.790 9.656 -11.839 1.00 97.56 119 TRP A O 1
ATOM 951 N N . HIS A 1 120 ? 8.476 11.339 -12.521 1.00 97.56 120 HIS A N 1
ATOM 952 C CA . HIS A 1 120 ? 9.589 12.125 -13.063 1.00 97.56 120 HIS A CA 1
ATOM 953 C C . HIS A 1 120 ? 10.594 12.525 -11.978 1.00 97.56 120 HIS A C 1
ATOM 955 O O . HIS A 1 120 ? 11.802 12.472 -12.206 1.00 97.56 120 HIS A O 1
ATOM 961 N N . ALA A 1 121 ? 10.112 12.873 -10.782 1.00 97.81 121 ALA A N 1
ATOM 962 C CA . ALA A 1 121 ? 10.984 13.138 -9.646 1.00 97.81 121 ALA A CA 1
ATOM 963 C C . ALA A 1 121 ? 11.790 11.888 -9.256 1.00 97.81 121 ALA A C 1
ATOM 965 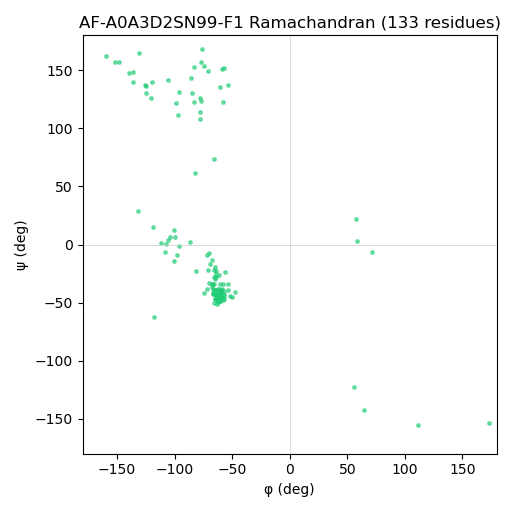O O . ALA A 1 121 ? 12.996 11.992 -9.054 1.00 97.81 121 ALA A O 1
ATOM 966 N N . ALA A 1 122 ? 11.169 10.706 -9.212 1.00 97.00 122 ALA A N 1
ATOM 967 C CA . ALA A 1 122 ? 11.869 9.454 -8.931 1.00 97.00 122 ALA A CA 1
ATOM 968 C C . ALA A 1 122 ? 12.941 9.139 -9.987 1.00 97.00 122 ALA A C 1
ATOM 970 O O . ALA A 1 122 ? 14.067 8.817 -9.618 1.00 97.00 122 ALA A O 1
ATOM 971 N N . LEU A 1 123 ? 12.630 9.306 -11.278 1.00 96.56 123 LEU A N 1
ATOM 972 C CA . LEU A 1 123 ? 13.606 9.126 -12.358 1.00 96.56 123 LEU A CA 1
ATOM 973 C C . LEU A 1 123 ? 14.800 10.080 -12.221 1.00 96.56 123 LEU A C 1
ATOM 975 O O . LEU A 1 123 ? 15.939 9.655 -12.385 1.00 96.56 123 LEU A O 1
ATOM 979 N N . SER A 1 124 ? 14.565 11.339 -11.833 1.00 97.44 124 SER A N 1
ATOM 980 C CA . SER A 1 124 ? 15.650 12.314 -11.649 1.00 97.44 124 SER A CA 1
ATOM 981 C C . SER A 1 124 ? 16.664 11.919 -10.569 1.00 97.44 124 SER A C 1
ATOM 983 O O . SER A 1 124 ? 17.828 12.302 -10.658 1.00 97.44 124 SER A O 1
ATOM 985 N N . LEU A 1 125 ? 16.257 11.112 -9.579 1.00 97.38 125 LEU A N 1
ATOM 986 C CA . LEU A 1 125 ? 17.159 10.611 -8.535 1.00 97.38 125 LEU A CA 1
ATOM 987 C C . LEU A 1 125 ? 18.158 9.576 -9.065 1.00 97.38 125 LEU A C 1
ATOM 989 O O . LEU A 1 125 ? 19.201 9.373 -8.448 1.00 97.38 125 LEU A O 1
ATOM 993 N N . ILE A 1 126 ? 17.841 8.929 -10.187 1.00 96.19 126 ILE A N 1
ATOM 994 C CA . ILE A 1 126 ? 18.651 7.880 -10.815 1.00 96.19 126 ILE A CA 1
ATOM 995 C C . ILE A 1 126 ? 19.104 8.265 -12.230 1.00 96.19 126 ILE A C 1
ATOM 997 O O . ILE A 1 126 ? 19.548 7.406 -12.985 1.00 96.19 126 ILE A O 1
ATOM 1001 N N . GLU A 1 127 ? 19.016 9.544 -12.611 1.00 96.38 127 GLU A N 1
ATOM 1002 C CA . GLU A 1 127 ? 19.333 9.996 -13.979 1.00 96.38 127 GLU A CA 1
ATOM 1003 C C . GLU A 1 127 ? 20.771 9.638 -14.384 1.00 96.38 127 GLU A C 1
ATOM 1005 O O . GLU A 1 127 ? 21.025 9.283 -15.529 1.00 96.38 127 GLU A O 1
ATOM 1010 N N . GLN A 1 128 ? 21.711 9.651 -13.433 1.00 96.94 128 GLN A N 1
ATOM 1011 C CA . GLN A 1 128 ? 23.111 9.284 -13.683 1.00 96.94 128 GLN A CA 1
ATOM 1012 C C . GLN A 1 128 ? 23.300 7.809 -14.085 1.00 96.94 128 GLN A C 1
ATOM 1014 O O . GLN A 1 128 ? 24.325 7.480 -14.665 1.00 96.94 128 GLN A O 1
ATOM 1019 N N . GLN A 1 129 ? 22.326 6.936 -13.801 1.00 96.19 129 GLN A N 1
ATOM 1020 C CA . GLN A 1 129 ? 22.348 5.498 -14.117 1.00 96.19 129 GLN A CA 1
ATOM 1021 C C . GLN A 1 129 ? 21.543 5.168 -15.382 1.00 96.19 129 GLN A C 1
ATOM 1023 O O . GLN A 1 129 ? 21.322 4.002 -15.700 1.00 96.19 129 GLN A O 1
ATOM 1028 N N . LYS A 1 130 ? 21.049 6.181 -16.101 1.00 93.69 130 LYS A N 1
ATOM 1029 C CA . LYS A 1 130 ? 20.101 5.996 -17.205 1.00 93.69 130 LYS A CA 1
ATOM 1030 C C . LYS A 1 130 ? 20.587 5.073 -18.306 1.00 93.69 130 LYS A C 1
ATOM 1032 O O . LYS A 1 130 ? 19.807 4.271 -18.809 1.00 93.69 130 LYS A O 1
ATOM 1037 N N . GLU A 1 131 ? 21.860 5.165 -18.660 1.00 94.38 131 GLU A N 1
ATOM 1038 C CA . GLU A 1 131 ? 22.444 4.302 -19.687 1.00 94.38 131 GLU A CA 1
ATOM 1039 C C . GLU A 1 131 ? 22.428 2.820 -19.277 1.00 94.38 131 GLU A C 1
ATOM 1041 O O . GLU A 1 131 ? 22.309 1.958 -20.139 1.00 94.38 131 GLU A O 1
ATOM 10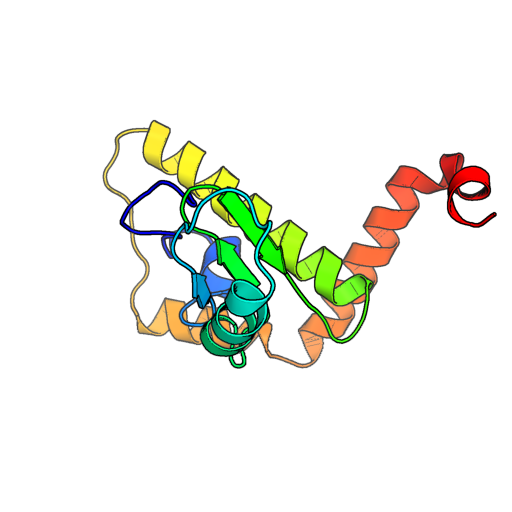46 N N . GLU A 1 132 ? 22.459 2.511 -17.977 1.00 94.75 132 GLU A N 1
ATOM 1047 C CA . GLU A 1 132 ? 22.465 1.134 -17.475 1.00 94.75 132 GLU A CA 1
ATOM 1048 C C . GLU A 1 132 ? 21.086 0.467 -17.597 1.00 94.75 132 GLU A C 1
ATOM 1050 O O . GLU A 1 132 ? 21.000 -0.690 -18.004 1.00 94.75 132 GLU A O 1
ATOM 1055 N N . TYR A 1 133 ? 19.995 1.182 -17.286 1.00 90.75 133 TYR A N 1
ATOM 1056 C CA . TYR A 1 133 ? 18.639 0.603 -17.258 1.00 90.75 133 TYR A CA 1
ATOM 1057 C C . TYR A 1 133 ? 17.806 0.841 -18.527 1.00 90.75 133 TYR A C 1
ATOM 1059 O O . TYR A 1 133 ? 16.711 0.288 -18.645 1.00 90.75 133 TYR A O 1
ATOM 1067 N N . CYS A 1 134 ? 18.279 1.675 -19.458 1.00 89.06 134 CYS A N 1
ATOM 1068 C CA . CYS A 1 134 ? 17.631 1.912 -20.755 1.00 89.06 134 CYS A CA 1
ATOM 1069 C C . CYS A 1 134 ? 18.322 1.207 -21.936 1.00 89.06 134 CYS A C 1
ATOM 1071 O O . CYS A 1 134 ? 17.938 1.473 -23.077 1.00 89.06 134 CYS A O 1
ATOM 1073 N N . SER A 1 135 ? 19.333 0.371 -21.674 1.00 73.19 135 SER A N 1
ATOM 1074 C CA . SER A 1 135 ? 20.056 -0.394 -22.702 1.00 73.19 135 SER A CA 1
ATOM 1075 C C . SER A 1 135 ? 19.340 -1.668 -23.148 1.00 73.19 135 SER A C 1
ATOM 1077 O O . SER A 1 135 ? 18.567 -2.243 -22.347 1.00 73.19 135 SER A O 1
#

Mean predicted aligned error: 3.45 Å

Solvent-accessible surface area (backbone atoms only — not comparable to full-atom values): 7786 Å² total; per-residue (Å²): 85,44,74,39,93,80,43,83,63,64,69,44,75,52,27,18,52,41,55,98,39,62,20,63,42,81,71,88,74,80,92,81,59,74,74,55,54,61,52,52,53,60,46,35,62,90,44,47,33,30,36,32,28,74,72,44,78,47,52,46,53,102,40,72,60,48,17,50,50,46,41,52,36,50,51,52,24,45,53,50,50,54,56,52,58,71,66,72,61,88,79,78,68,68,55,69,68,57,39,54,50,48,20,53,58,63,72,37,81,70,40,60,59,52,46,52,52,52,43,54,54,55,47,62,76,47,53,94,49,42,73,74,79,72,108

Nearest PDB structures (foldseek):
  3ocr-assembly2_B  TM=9.137E-01  e=3.024E-11  Pseudomonas savastanoi pv. phaseolicola 1448A
  3ocr-assembly1_A  TM=9.271E-01  e=4.461E-11  Pseudomonas savastanoi pv. phaseolicola 1448A
  8il8-assembly1_C  TM=8.485E-01  e=1.285E-05  Alcaligenes faecalis subsp. faecalis NBRC 13111
  8iqa-assembly1_B  TM=8.443E-01  e=1.666E-05  Alcaligenes faecalis subsp. faecalis NBRC 13111
  8iqa-assembly1_A  TM=8.167E-01  e=4.127E-05  Alcaligenes faecalis subsp. faecalis NBRC 13111

InterPro domains:
  IPR001303 Class II aldolase/adducin N-terminal [PF00596] (2-82)
  IPR036409 Class II aldolase/adducin N-terminal domain superfamily [G3DSA:3.40.225.10] (1-135)
  IPR036409 Class II aldolase/adducin N-terminal domain superfamily [SSF53639] (1-102)
  IPR051017 Aldolase class II Adducin subfamily [PTHR10672] (1-108)